Protein AF-A0A3B9PU45-F1 (afdb_monomer)

pLDDT: mean 96.36, std 2.96, range [71.19, 98.75]

Sequence (173 aa):
MPELAEVAYACSLWNRGLSRQIKAVHVSPTSRVFRDEDRKRFSAELAGKTLMKSETHGKQMLFTFSGDYWLGLHLGMTGSLHIKEKSHSPQKHDALLLFQAKQTLVFQDPRQFGRLRMHKGKHPPDWWTEQPVSMLSPKFTIEIVAHALNRHTKRPLKALLLDQRYFPGMGNW

Mean predicted aligned error: 3.0 Å

Structure (mmCIF, N/CA/C/O backbone):
data_AF-A0A3B9PU45-F1
#
_entry.id   AF-A0A3B9PU45-F1
#
loop_
_atom_site.group_PDB
_atom_site.id
_atom_site.type_symbol
_atom_site.label_atom_id
_atom_site.label_alt_id
_atom_site.label_comp_id
_atom_site.label_asym_id
_atom_site.label_entity_id
_atom_site.label_seq_id
_atom_site.pdbx_PDB_ins_code
_atom_site.Cartn_x
_atom_site.Cartn_y
_atom_site.Cartn_z
_atom_site.occupancy
_atom_site.B_iso_or_equiv
_atom_site.auth_seq_id
_atom_site.auth_comp_id
_atom_site.auth_asym_id
_atom_site.auth_atom_id
_atom_site.pdbx_PDB_model_num
ATOM 1 N N . MET A 1 1 ? 9.571 9.822 -3.834 1.00 83.38 1 MET A N 1
ATOM 2 C CA . MET A 1 1 ? 8.373 9.011 -4.151 1.00 83.38 1 MET A CA 1
ATOM 3 C C . MET A 1 1 ? 8.737 7.598 -3.762 1.00 83.38 1 MET A C 1
ATOM 5 O O . MET A 1 1 ? 9.743 7.162 -4.299 1.00 83.38 1 MET A O 1
ATOM 9 N N . PRO A 1 2 ? 8.005 6.933 -2.854 1.00 92.88 2 PRO A N 1
ATOM 10 C CA . PRO A 1 2 ? 8.292 5.554 -2.477 1.00 92.88 2 PRO A CA 1
ATOM 11 C C . PRO A 1 2 ? 8.426 4.647 -3.702 1.00 92.88 2 PRO A C 1
ATOM 13 O O . PRO A 1 2 ? 7.582 4.681 -4.606 1.00 92.88 2 PRO A O 1
ATOM 16 N N . GLU A 1 3 ? 9.500 3.876 -3.738 1.00 95.06 3 GLU A N 1
ATOM 17 C CA . GLU A 1 3 ? 9.798 2.902 -4.776 1.00 95.06 3 GLU A CA 1
ATOM 18 C C . GLU A 1 3 ? 9.559 1.497 -4.234 1.00 95.06 3 GLU A C 1
ATOM 20 O O . GLU A 1 3 ? 8.950 1.307 -3.181 1.00 95.06 3 GLU A O 1
ATOM 25 N N . LEU A 1 4 ? 9.992 0.491 -4.985 1.00 95.12 4 LEU A N 1
ATOM 26 C CA . LEU A 1 4 ? 9.786 -0.912 -4.648 1.00 95.12 4 LEU A CA 1
ATOM 27 C C . LEU A 1 4 ? 10.225 -1.259 -3.212 1.00 95.12 4 LEU A C 1
ATOM 29 O O . LEU A 1 4 ? 9.499 -1.958 -2.503 1.00 95.12 4 LEU A O 1
ATOM 33 N N . ALA A 1 5 ? 11.380 -0.752 -2.771 1.00 95.50 5 ALA A N 1
ATOM 34 C CA . ALA A 1 5 ? 11.925 -1.043 -1.447 1.00 95.50 5 ALA A CA 1
ATOM 35 C C . ALA A 1 5 ? 11.127 -0.358 -0.325 1.00 95.50 5 ALA A C 1
ATOM 37 O O . ALA A 1 5 ? 10.727 -1.017 0.638 1.00 95.50 5 ALA A O 1
ATOM 38 N N . GLU A 1 6 ? 10.828 0.939 -0.452 1.00 96.88 6 GLU A N 1
ATOM 39 C CA . GLU A 1 6 ? 10.041 1.664 0.550 1.00 96.88 6 GLU A CA 1
ATOM 40 C C . GLU A 1 6 ? 8.606 1.145 0.629 1.00 96.88 6 GLU A C 1
ATOM 42 O O . GLU A 1 6 ? 8.021 1.125 1.709 1.00 96.88 6 GLU A O 1
ATOM 47 N N . VAL A 1 7 ? 8.035 0.698 -0.493 1.00 97.31 7 VAL A N 1
ATOM 48 C CA . VAL A 1 7 ? 6.702 0.084 -0.540 1.00 97.31 7 VAL A CA 1
ATOM 49 C C . VAL A 1 7 ? 6.700 -1.255 0.196 1.00 97.31 7 VAL A C 1
ATOM 51 O O . VAL A 1 7 ? 5.804 -1.492 1.006 1.00 97.31 7 VAL A O 1
ATOM 54 N N . ALA A 1 8 ? 7.712 -2.103 -0.014 1.00 97.00 8 ALA A N 1
ATOM 55 C CA . ALA A 1 8 ? 7.866 -3.353 0.733 1.00 97.00 8 ALA A CA 1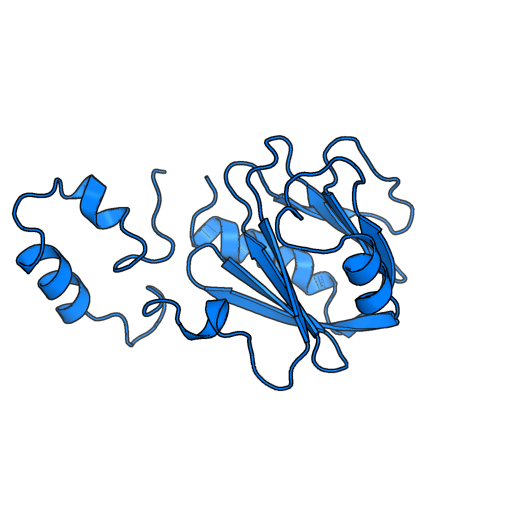
ATOM 56 C C . ALA A 1 8 ? 8.018 -3.100 2.241 1.00 97.00 8 ALA A C 1
ATOM 58 O O . ALA A 1 8 ? 7.316 -3.715 3.050 1.00 97.00 8 ALA A O 1
ATOM 59 N N . TYR A 1 9 ? 8.867 -2.141 2.620 1.00 97.62 9 TYR A N 1
ATOM 60 C CA . TYR A 1 9 ? 9.037 -1.736 4.012 1.00 97.62 9 TYR A CA 1
ATOM 61 C C . TYR A 1 9 ? 7.731 -1.206 4.620 1.00 97.62 9 TYR A C 1
ATOM 63 O O . TYR A 1 9 ? 7.297 -1.699 5.661 1.00 97.62 9 TYR A O 1
ATOM 71 N N . ALA A 1 10 ? 7.055 -0.262 3.963 1.00 97.56 10 ALA A N 1
ATOM 72 C CA . ALA A 1 10 ? 5.797 0.297 4.449 1.00 97.56 10 ALA A CA 1
ATOM 73 C C . ALA A 1 10 ? 4.721 -0.785 4.623 1.00 97.56 10 ALA A C 1
ATOM 75 O O . ALA A 1 10 ? 4.046 -0.816 5.652 1.00 97.56 10 ALA A O 1
ATOM 76 N N . CYS A 1 11 ? 4.600 -1.706 3.661 1.00 97.94 11 CYS A N 1
ATOM 77 C CA . CYS A 1 11 ? 3.678 -2.839 3.734 1.00 97.94 11 CYS A CA 1
ATOM 78 C C . CYS A 1 11 ? 3.950 -3.705 4.973 1.00 97.94 11 CYS A C 1
ATOM 80 O O . CYS A 1 11 ? 3.026 -4.042 5.717 1.00 97.94 11 CYS A O 1
ATOM 82 N N . SER A 1 12 ? 5.231 -3.979 5.255 1.00 97.94 12 SER A N 1
ATOM 83 C CA . SER A 1 12 ? 5.652 -4.786 6.405 1.00 97.94 12 SER A CA 1
ATOM 84 C C . SER A 1 12 ? 5.225 -4.205 7.758 1.00 97.94 12 SER A C 1
ATOM 86 O O . SER A 1 12 ? 4.945 -4.962 8.688 1.00 97.94 12 SER A O 1
ATOM 88 N N . LEU A 1 13 ? 5.085 -2.878 7.876 1.00 98.06 13 LEU A N 1
ATOM 89 C CA . LEU A 1 13 ? 4.635 -2.239 9.117 1.00 98.06 13 LEU A CA 1
ATOM 90 C C . LEU A 1 13 ? 3.217 -2.685 9.489 1.00 98.06 13 LEU A C 1
ATOM 92 O O . LEU A 1 13 ? 2.926 -2.953 10.658 1.00 98.06 13 LEU A O 1
ATOM 96 N N . TRP A 1 14 ? 2.343 -2.820 8.491 1.00 98.25 14 TRP A N 1
ATOM 97 C CA . TRP A 1 14 ? 0.972 -3.294 8.671 1.00 98.25 14 TRP A CA 1
ATOM 98 C C . TRP A 1 14 ? 0.868 -4.809 8.882 1.00 98.25 14 TRP A C 1
ATOM 100 O O . TRP A 1 14 ? -0.192 -5.271 9.307 1.00 98.25 14 TRP A O 1
ATOM 110 N N . ASN A 1 15 ? 1.956 -5.581 8.745 1.00 98.12 15 ASN A N 1
ATOM 111 C CA . ASN A 1 15 ? 1.950 -7.014 9.075 1.00 98.12 15 ASN A CA 1
ATOM 112 C C . ASN A 1 15 ? 1.643 -7.265 10.557 1.00 98.12 15 ASN A C 1
ATOM 114 O O . ASN A 1 15 ? 1.073 -8.293 10.919 1.00 98.12 15 ASN A O 1
ATOM 118 N N . ARG A 1 16 ? 1.922 -6.289 11.431 1.00 97.50 16 ARG A N 1
ATOM 119 C CA . ARG A 1 16 ? 1.497 -6.333 12.839 1.00 97.50 16 ARG A CA 1
ATOM 120 C C . ARG A 1 16 ? -0.021 -6.408 12.992 1.00 97.50 16 ARG A C 1
ATOM 122 O O . ARG A 1 16 ? -0.494 -6.733 14.077 1.00 97.50 16 ARG A O 1
ATOM 129 N N . GLY A 1 17 ? -0.786 -6.040 11.967 1.00 97.75 17 GLY A N 1
ATOM 130 C CA . GLY A 1 17 ? -2.241 -6.102 11.935 1.00 97.75 17 GLY A CA 1
ATOM 131 C C . GLY A 1 17 ? -2.821 -7.418 11.423 1.00 97.75 17 GLY A C 1
ATOM 132 O O . GLY A 1 17 ? -4.040 -7.562 11.488 1.00 97.75 17 GLY A O 1
ATOM 133 N N . LEU A 1 18 ? -2.005 -8.354 10.929 1.00 98.50 18 LEU A N 1
ATOM 134 C CA . LEU A 1 18 ? -2.488 -9.639 10.418 1.00 98.50 18 LEU A CA 1
ATOM 135 C C . LEU A 1 18 ? -3.212 -10.444 11.508 1.00 98.50 18 LEU A C 1
ATOM 137 O O . LEU A 1 18 ? -2.896 -10.349 12.698 1.00 98.50 18 LEU A O 1
ATOM 141 N N . SER A 1 19 ? -4.199 -11.228 11.083 1.00 98.44 19 SER A N 1
ATOM 142 C CA . SER A 1 19 ? -5.066 -12.073 11.913 1.00 98.44 19 SER A CA 1
ATOM 143 C C . SER A 1 19 ? -5.830 -11.312 13.002 1.00 98.44 19 SER A C 1
ATOM 145 O O . SER A 1 19 ? -6.228 -11.886 14.015 1.00 98.44 19 SER A O 1
ATOM 147 N N . ARG A 1 20 ? -6.047 -10.003 12.819 1.00 98.50 20 ARG A N 1
ATOM 148 C CA . ARG A 1 20 ? -6.784 -9.152 13.763 1.00 98.50 20 ARG A CA 1
ATOM 149 C C . ARG A 1 20 ? -7.963 -8.472 13.081 1.00 98.50 20 ARG A C 1
ATOM 151 O O . ARG A 1 20 ? -7.852 -7.954 11.969 1.00 98.50 20 ARG A O 1
ATOM 158 N N . GLN A 1 21 ? -9.087 -8.451 13.791 1.00 98.44 21 GLN A N 1
ATOM 159 C CA . GLN A 1 21 ? -10.312 -7.806 13.339 1.00 98.44 21 GLN A CA 1
ATOM 160 C C . GLN A 1 21 ? -10.195 -6.278 13.388 1.00 98.44 21 GLN A C 1
ATOM 162 O O . GLN A 1 21 ? -9.701 -5.708 14.368 1.00 98.44 21 GLN A O 1
ATOM 167 N N . ILE A 1 22 ? -10.694 -5.628 12.343 1.00 98.44 22 ILE A N 1
ATOM 168 C CA . ILE A 1 22 ? -10.918 -4.192 12.269 1.00 98.44 22 ILE A CA 1
ATOM 169 C C . ILE A 1 22 ? -12.228 -3.888 12.995 1.00 98.44 22 ILE A C 1
ATOM 171 O O . ILE A 1 22 ? -13.310 -4.203 12.514 1.00 98.44 22 ILE A O 1
ATOM 175 N N . LYS A 1 23 ? -12.138 -3.301 1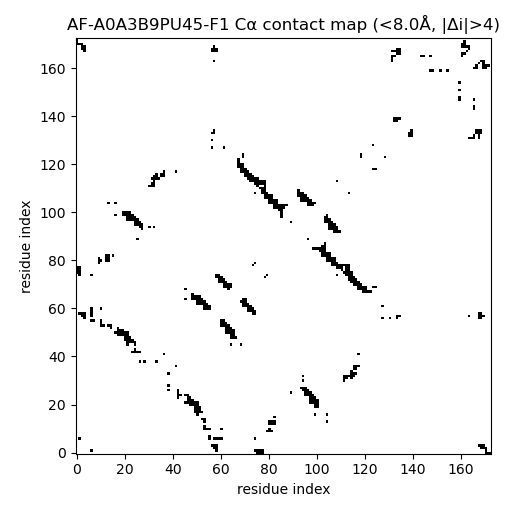4.185 1.00 97.75 23 LYS A N 1
ATOM 176 C CA . LYS A 1 23 ? -13.297 -2.945 15.014 1.00 97.75 23 LYS A CA 1
ATOM 177 C C . LYS A 1 23 ? -14.035 -1.722 14.486 1.00 97.75 23 LYS A C 1
ATOM 179 O O . LYS A 1 23 ? -15.252 -1.651 14.587 1.00 97.75 23 LYS A O 1
ATOM 184 N N . ALA A 1 24 ? -13.290 -0.763 13.951 1.00 97.00 24 ALA A N 1
ATOM 185 C CA . ALA A 1 24 ? -13.829 0.467 13.397 1.00 97.00 24 ALA A CA 1
ATOM 186 C C . ALA A 1 24 ? -12.913 0.986 12.289 1.00 97.00 24 ALA A C 1
ATOM 188 O O . ALA A 1 24 ? -11.714 0.693 12.268 1.00 97.00 24 ALA A O 1
ATOM 189 N N . VAL A 1 25 ? -13.484 1.783 11.391 1.00 97.75 25 VAL A N 1
ATOM 190 C CA . VAL A 1 25 ? -12.769 2.398 10.274 1.00 97.75 25 VAL A CA 1
ATOM 191 C C . VAL A 1 25 ? -13.071 3.885 10.254 1.00 97.75 25 VAL A C 1
ATOM 193 O O . VAL A 1 25 ? -14.231 4.281 10.152 1.00 97.75 25 VAL A O 1
ATOM 196 N N . HIS A 1 26 ? -12.028 4.707 10.299 1.00 97.00 26 HIS A N 1
ATOM 197 C CA . HIS A 1 26 ? -12.149 6.136 10.042 1.00 97.00 26 HIS A CA 1
ATOM 198 C C . HIS A 1 26 ? -11.563 6.461 8.673 1.00 97.00 26 HIS A C 1
ATOM 200 O O . HIS A 1 26 ? -10.419 6.119 8.376 1.00 97.00 26 HIS A O 1
ATOM 206 N N . VAL A 1 27 ? -12.355 7.154 7.862 1.00 96.81 27 VAL A N 1
ATOM 207 C CA . VAL A 1 27 ? -11.950 7.705 6.569 1.00 96.81 27 VAL A CA 1
ATOM 208 C C . VAL A 1 27 ? -12.018 9.222 6.659 1.00 96.81 27 VAL A C 1
ATOM 210 O O . VAL A 1 27 ? -13.017 9.775 7.121 1.00 96.81 27 VAL A O 1
ATOM 213 N N . SER A 1 28 ? -10.965 9.905 6.219 1.00 95.88 28 SER A N 1
ATOM 214 C CA . SER A 1 28 ? -10.960 11.366 6.224 1.00 95.88 28 SER A CA 1
ATOM 215 C C . SER A 1 28 ? -12.011 11.916 5.244 1.00 95.88 28 SER A C 1
ATOM 217 O O . SER A 1 28 ? -12.029 11.510 4.074 1.00 95.88 28 SER A O 1
ATOM 219 N N . PRO A 1 29 ? -12.871 12.863 5.671 1.00 92.88 29 PRO A N 1
ATOM 220 C CA . PRO A 1 29 ? -13.949 13.394 4.835 1.00 92.88 29 PRO A CA 1
ATOM 221 C C . PRO A 1 29 ? -13.434 14.229 3.656 1.00 92.88 29 PRO A C 1
ATOM 223 O O . PRO A 1 29 ? -14.100 14.330 2.627 1.00 92.88 29 PRO A O 1
ATOM 226 N N . THR A 1 30 ? -12.240 14.809 3.783 1.00 94.06 30 THR A N 1
ATOM 227 C CA . THR A 1 30 ? -11.645 15.712 2.788 1.00 94.06 30 THR A CA 1
ATOM 228 C C . THR A 1 30 ? -10.560 15.046 1.949 1.00 94.06 30 THR A C 1
ATOM 230 O O . THR A 1 30 ? -10.140 15.603 0.933 1.00 94.06 30 THR A O 1
ATOM 233 N N . SER A 1 31 ? -10.102 13.849 2.327 1.00 95.81 31 SER A N 1
ATOM 234 C CA . SER A 1 31 ? -8.958 13.228 1.665 1.00 95.81 31 SER A CA 1
ATOM 235 C C . SER A 1 31 ? -9.272 12.774 0.237 1.00 95.81 31 SER A C 1
ATOM 237 O O . SER A 1 31 ? -10.249 12.061 -0.010 1.00 95.81 31 SER A O 1
ATOM 239 N N . ARG A 1 32 ? -8.413 13.142 -0.721 1.00 95.81 32 ARG A N 1
ATOM 240 C CA . ARG A 1 32 ? -8.565 12.815 -2.154 1.00 95.81 32 ARG A CA 1
ATOM 241 C C . ARG A 1 32 ? -8.016 11.440 -2.537 1.00 95.81 32 ARG A C 1
ATOM 243 O O . ARG A 1 32 ? -8.075 11.061 -3.709 1.00 95.81 32 ARG A O 1
ATOM 250 N N . VAL A 1 33 ? -7.495 10.676 -1.578 1.00 96.81 33 VAL A N 1
ATOM 251 C CA . VAL A 1 33 ? -6.989 9.320 -1.848 1.00 96.81 33 VAL A CA 1
ATOM 252 C C . VAL A 1 33 ? -8.119 8.334 -2.185 1.00 96.81 33 VAL A C 1
ATOM 254 O O . VAL A 1 33 ? -7.859 7.324 -2.826 1.00 96.81 33 VAL A O 1
ATOM 257 N N . PHE A 1 34 ? -9.365 8.664 -1.819 1.00 96.12 34 PHE A N 1
ATOM 258 C CA . PHE A 1 34 ? -10.592 7.900 -2.098 1.00 96.12 34 PHE A CA 1
ATOM 259 C C . PHE A 1 34 ? -11.319 8.348 -3.378 1.00 96.12 34 PHE A C 1
ATOM 261 O O . PHE A 1 34 ? -12.512 8.124 -3.514 1.00 96.12 34 PHE A O 1
ATOM 268 N N . ARG A 1 35 ? -10.655 9.051 -4.301 1.00 92.00 35 ARG A N 1
ATOM 269 C CA . ARG A 1 35 ? -11.297 9.667 -5.484 1.00 92.00 35 ARG A CA 1
ATOM 270 C C . ARG A 1 35 ? -12.068 8.707 -6.406 1.00 92.00 35 ARG A C 1
ATOM 272 O O . ARG A 1 35 ? -12.859 9.186 -7.206 1.00 92.00 35 ARG A O 1
ATOM 279 N N . ASP A 1 36 ? -11.846 7.402 -6.285 1.00 88.94 36 ASP A N 1
ATOM 280 C CA . ASP A 1 36 ? -12.531 6.357 -7.058 1.00 88.94 36 ASP A CA 1
ATOM 281 C C . ASP A 1 36 ? -13.446 5.474 -6.191 1.00 88.94 36 ASP A C 1
ATOM 283 O O . ASP A 1 36 ? -13.933 4.451 -6.656 1.00 88.94 36 ASP A O 1
ATOM 287 N N . GLU A 1 37 ? -13.644 5.833 -4.920 1.00 91.94 37 GLU A N 1
ATOM 288 C CA . GLU A 1 37 ? -14.292 4.988 -3.918 1.00 91.94 37 GLU A CA 1
ATOM 289 C C . GLU A 1 37 ? -15.397 5.744 -3.175 1.00 91.94 37 GLU A C 1
ATOM 291 O O . GLU A 1 37 ? -15.257 6.916 -2.812 1.00 91.94 37 GLU A O 1
ATOM 296 N N . ASP A 1 38 ? -16.486 5.043 -2.857 1.00 90.62 38 ASP A N 1
ATOM 297 C CA . ASP A 1 38 ? -17.484 5.552 -1.917 1.00 90.62 38 ASP A CA 1
ATOM 298 C C . ASP A 1 38 ? -16.959 5.390 -0.485 1.00 90.62 38 ASP A C 1
ATOM 300 O O . ASP A 1 38 ? -16.905 4.287 0.062 1.00 90.62 38 ASP A O 1
ATOM 304 N N . ARG A 1 39 ? -16.602 6.512 0.151 1.00 89.81 39 ARG A N 1
ATOM 305 C CA . ARG A 1 39 ? -16.068 6.554 1.523 1.00 89.81 39 ARG A CA 1
ATOM 306 C C . ARG A 1 39 ? -16.985 5.900 2.561 1.00 89.81 39 ARG A C 1
ATOM 308 O O . ARG A 1 39 ? -16.484 5.269 3.493 1.00 89.81 39 ARG A O 1
ATOM 315 N N . LYS A 1 40 ? -18.308 6.063 2.443 1.00 88.56 40 LYS A N 1
ATOM 316 C CA . LYS A 1 40 ? -19.263 5.493 3.408 1.00 88.56 40 LYS A CA 1
ATOM 317 C C . LYS A 1 40 ? -19.279 3.979 3.279 1.00 88.56 40 LYS A C 1
ATOM 319 O O . LYS A 1 40 ? -19.147 3.279 4.281 1.00 88.56 40 LYS A O 1
ATOM 324 N N . ARG A 1 41 ? -19.363 3.492 2.040 1.00 89.88 41 ARG A N 1
ATOM 325 C CA . ARG A 1 41 ? -19.276 2.064 1.733 1.00 89.88 41 ARG A CA 1
ATOM 326 C C . ARG A 1 41 ? -17.945 1.477 2.202 1.00 89.88 41 ARG A C 1
ATOM 328 O O . ARG A 1 41 ? -17.939 0.437 2.846 1.00 89.88 41 ARG A O 1
ATOM 335 N N . PHE A 1 42 ? -16.843 2.183 1.961 1.00 89.69 42 PHE A N 1
ATOM 336 C CA . PHE A 1 42 ? -15.496 1.787 2.367 1.00 89.69 42 PHE A CA 1
ATOM 337 C C . PHE A 1 42 ? -15.377 1.539 3.877 1.00 89.69 42 PHE A C 1
ATOM 339 O O . PHE A 1 42 ? -14.872 0.500 4.301 1.00 89.69 42 PHE A O 1
ATOM 346 N N . SER A 1 43 ? -15.863 2.474 4.701 1.00 92.31 43 SER A N 1
ATOM 347 C CA . SER A 1 43 ? -15.845 2.324 6.163 1.00 92.31 43 SER A CA 1
ATOM 348 C C . SER A 1 43 ? -16.753 1.180 6.630 1.00 92.31 43 SER A C 1
ATOM 350 O O . SER A 1 43 ? -16.326 0.343 7.427 1.00 92.31 43 SER A O 1
ATOM 352 N N . ALA A 1 44 ? -17.974 1.099 6.090 1.00 93.38 44 ALA A N 1
ATOM 353 C CA . ALA A 1 44 ? -18.957 0.093 6.485 1.00 93.38 44 ALA A CA 1
ATOM 354 C C . ALA A 1 44 ? -18.541 -1.340 6.113 1.00 93.38 44 ALA A C 1
ATOM 356 O O . ALA A 1 44 ? -18.759 -2.262 6.893 1.00 93.38 44 ALA A O 1
ATOM 357 N N . GLU A 1 45 ? -17.938 -1.541 4.939 1.00 94.06 45 GLU A N 1
ATOM 358 C CA . GLU A 1 45 ? -17.596 -2.878 4.443 1.00 94.06 45 GLU A CA 1
ATOM 359 C C . GLU A 1 45 ? -16.343 -3.473 5.100 1.00 94.06 45 GLU A C 1
ATOM 361 O O . GLU A 1 45 ? -16.277 -4.691 5.274 1.00 94.06 45 GLU A O 1
ATOM 366 N N . LEU A 1 46 ? -15.369 -2.642 5.493 1.00 95.31 46 LEU A N 1
ATOM 367 C CA . LEU A 1 46 ? -14.152 -3.093 6.181 1.00 95.31 46 LEU A CA 1
ATOM 368 C C . LEU A 1 46 ? -14.338 -3.262 7.695 1.00 95.31 46 LEU A C 1
ATOM 370 O O . LEU A 1 46 ? -13.599 -4.029 8.321 1.00 95.31 46 LEU A O 1
ATOM 374 N N . ALA A 1 47 ? -15.311 -2.575 8.298 1.00 97.06 47 ALA A N 1
ATOM 375 C CA . ALA A 1 47 ? -15.642 -2.774 9.701 1.00 97.06 47 ALA A CA 1
ATOM 376 C C . ALA A 1 47 ? -16.077 -4.230 9.961 1.00 97.06 47 ALA A C 1
ATOM 378 O O . ALA A 1 47 ? -16.835 -4.840 9.209 1.00 97.06 47 ALA A O 1
ATOM 379 N N . GLY A 1 48 ? -15.551 -4.819 11.032 1.00 97.94 48 GLY A N 1
ATOM 380 C CA . GLY A 1 48 ? -15.779 -6.213 11.407 1.00 97.94 48 GLY A CA 1
ATOM 381 C C . GLY A 1 48 ? -14.959 -7.241 10.619 1.00 97.94 48 GLY A C 1
ATOM 382 O O . GLY A 1 48 ? -15.003 -8.423 10.968 1.00 97.94 48 GLY A O 1
ATOM 383 N N . LYS A 1 49 ? -14.188 -6.845 9.596 1.00 98.38 49 LYS A N 1
ATOM 384 C CA . LYS A 1 49 ? -13.347 -7.773 8.820 1.00 98.38 49 LYS A CA 1
ATOM 385 C C . LYS A 1 49 ? -12.002 -8.019 9.488 1.00 98.38 49 LYS A C 1
ATOM 387 O O . LYS A 1 49 ? -11.485 -7.163 10.197 1.00 98.38 49 LYS A O 1
ATOM 392 N N . THR A 1 50 ? -11.408 -9.180 9.247 1.00 98.75 50 THR A N 1
ATOM 393 C CA . THR A 1 50 ? -10.073 -9.543 9.748 1.00 98.75 50 THR A CA 1
ATOM 394 C C . THR A 1 50 ? -9.052 -9.335 8.650 1.00 98.75 50 THR A C 1
ATOM 396 O O . THR A 1 50 ? -9.260 -9.835 7.553 1.00 98.75 50 THR A O 1
ATOM 399 N N . LEU A 1 51 ? -7.959 -8.622 8.928 1.00 98.69 51 LEU A N 1
ATOM 400 C CA . LEU A 1 51 ? -6.848 -8.494 7.983 1.00 98.69 51 LEU A CA 1
ATOM 401 C C . LEU A 1 51 ? -6.101 -9.835 7.901 1.00 98.69 51 LEU A C 1
ATOM 403 O O . LEU A 1 51 ? -5.573 -10.301 8.905 1.00 98.69 51 LEU A O 1
ATOM 407 N N . MET A 1 52 ? -6.067 -10.458 6.726 1.00 98.62 52 MET A N 1
ATOM 408 C CA . MET A 1 52 ? -5.580 -11.829 6.522 1.00 98.62 52 MET A CA 1
ATOM 409 C C . MET A 1 52 ? -4.187 -11.886 5.902 1.00 98.62 52 MET A C 1
ATOM 411 O O . MET A 1 52 ? -3.366 -12.698 6.319 1.00 98.62 52 MET A O 1
ATOM 415 N N . LYS A 1 53 ? -3.923 -11.044 4.898 1.00 98.31 53 LYS A N 1
ATOM 416 C CA . LYS A 1 53 ? -2.683 -11.076 4.114 1.00 98.31 53 LYS A CA 1
ATOM 417 C C . LYS A 1 53 ? -2.306 -9.678 3.635 1.00 98.31 53 LYS A C 1
ATOM 419 O O . LYS A 1 53 ? -3.177 -8.825 3.463 1.00 98.31 53 LYS A O 1
ATOM 424 N N . SER A 1 54 ? -1.019 -9.470 3.405 1.00 98.25 54 SER A N 1
ATOM 425 C CA . SER A 1 54 ? -0.429 -8.279 2.803 1.00 98.25 54 SER A CA 1
ATOM 426 C C . SER A 1 54 ? 0.542 -8.702 1.700 1.00 98.25 54 SER A C 1
ATOM 428 O O . SER A 1 54 ? 1.295 -9.664 1.851 1.00 98.25 54 SER A O 1
ATOM 430 N N . GLU A 1 55 ? 0.501 -8.008 0.568 1.00 97.62 55 GLU A N 1
ATOM 431 C CA . GLU A 1 55 ? 1.336 -8.277 -0.603 1.00 97.62 55 GLU A CA 1
ATOM 432 C C . GLU A 1 55 ? 1.781 -6.963 -1.245 1.00 97.62 55 GLU A C 1
ATOM 434 O O . GLU A 1 55 ? 1.134 -5.925 -1.083 1.00 97.62 55 GLU A O 1
ATOM 439 N N . THR A 1 56 ? 2.885 -7.003 -1.990 1.00 97.62 56 THR A N 1
ATOM 440 C CA . THR A 1 56 ? 3.375 -5.869 -2.779 1.00 97.62 56 THR A CA 1
ATOM 441 C C . THR A 1 56 ? 3.630 -6.276 -4.221 1.00 97.62 56 THR A C 1
ATOM 443 O O . THR A 1 56 ? 4.025 -7.404 -4.511 1.00 97.62 56 THR A O 1
ATOM 446 N N . HIS A 1 57 ? 3.404 -5.337 -5.137 1.00 97.12 57 HIS A N 1
ATOM 447 C CA . HIS A 1 57 ? 3.722 -5.489 -6.552 1.00 97.12 57 HIS A CA 1
ATOM 448 C C . HIS A 1 57 ? 4.121 -4.127 -7.107 1.00 97.12 57 HIS A C 1
ATOM 450 O O . HIS A 1 57 ? 3.320 -3.193 -7.134 1.00 97.12 57 HIS A O 1
ATOM 456 N N . GLY A 1 58 ? 5.380 -3.984 -7.527 1.00 95.94 58 GLY A N 1
ATOM 457 C CA . GLY A 1 58 ? 5.915 -2.690 -7.943 1.00 95.94 58 GLY A CA 1
ATOM 458 C C . GLY A 1 58 ? 5.739 -1.639 -6.842 1.00 95.94 58 GLY A C 1
ATOM 459 O O . GLY A 1 58 ? 6.316 -1.769 -5.767 1.00 95.94 58 GLY A O 1
ATOM 460 N N . LYS A 1 59 ? 4.925 -0.607 -7.105 1.00 96.62 59 LYS A N 1
ATOM 461 C CA . LYS A 1 59 ? 4.617 0.472 -6.140 1.00 96.62 59 LYS A CA 1
ATOM 462 C C . LYS A 1 59 ? 3.248 0.342 -5.464 1.00 96.62 59 LYS A C 1
ATOM 464 O O . LYS A 1 59 ? 2.772 1.283 -4.831 1.00 96.62 59 LYS A O 1
ATOM 469 N N . GLN A 1 60 ? 2.591 -0.798 -5.642 1.00 97.50 60 GLN A N 1
ATOM 470 C CA . GLN A 1 60 ? 1.272 -1.091 -5.096 1.00 97.50 60 GLN A CA 1
ATOM 471 C C . GLN A 1 60 ? 1.390 -2.035 -3.898 1.00 97.50 60 GLN A C 1
ATOM 473 O O . GLN A 1 60 ? 2.241 -2.926 -3.868 1.00 97.50 60 GLN A O 1
ATOM 478 N N . MET A 1 61 ? 0.486 -1.866 -2.940 1.00 98.38 61 MET A N 1
ATOM 479 C CA . MET A 1 61 ? 0.214 -2.814 -1.863 1.00 98.38 61 MET A CA 1
ATOM 480 C C . MET A 1 61 ? -1.197 -3.370 -2.011 1.00 98.38 61 MET A C 1
ATOM 482 O O . MET A 1 61 ? -2.112 -2.642 -2.405 1.00 98.38 61 MET A O 1
ATOM 486 N N . LEU A 1 62 ? -1.374 -4.635 -1.642 1.00 98.50 62 LEU A N 1
ATOM 487 C CA . LEU A 1 62 ? -2.671 -5.292 -1.560 1.00 98.50 62 LEU A CA 1
ATOM 488 C C . LEU A 1 62 ? -2.834 -5.934 -0.187 1.00 98.50 62 LEU A C 1
ATOM 490 O O . LEU A 1 62 ? -2.026 -6.765 0.222 1.00 98.50 62 LEU A O 1
ATOM 494 N N . PHE A 1 63 ? -3.904 -5.572 0.508 1.00 98.62 63 PHE A N 1
ATOM 495 C CA . PHE A 1 63 ? -4.285 -6.173 1.779 1.00 98.62 63 PHE A CA 1
ATOM 496 C C . PHE A 1 63 ? -5.570 -6.976 1.591 1.00 98.62 63 PHE A C 1
ATOM 498 O O . PHE A 1 63 ? -6.568 -6.447 1.105 1.00 98.62 63 PHE A O 1
ATOM 505 N N . THR A 1 64 ? -5.553 -8.252 1.965 1.00 98.56 64 THR A N 1
ATOM 506 C CA . THR A 1 64 ? -6.730 -9.131 1.907 1.00 98.56 64 THR A CA 1
ATOM 507 C C . THR A 1 64 ? -7.392 -9.194 3.270 1.00 98.56 64 THR A C 1
ATOM 509 O O . THR A 1 64 ? -6.713 -9.363 4.281 1.00 98.56 64 THR A O 1
ATOM 512 N N . PHE A 1 65 ? -8.714 -9.120 3.302 1.00 98.62 65 PHE A N 1
ATOM 513 C CA . PHE A 1 65 ? -9.537 -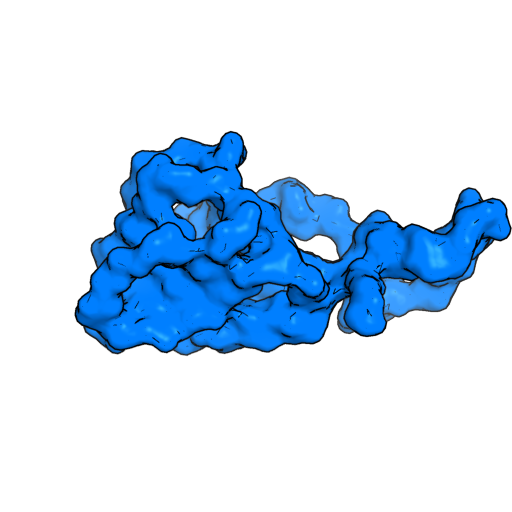9.199 4.495 1.00 98.62 65 PHE A CA 1
ATOM 514 C C . PHE A 1 65 ? -10.534 -10.358 4.392 1.00 98.62 65 PHE A C 1
ATOM 516 O O . PHE A 1 65 ? -10.873 -10.816 3.300 1.00 98.62 65 PHE A O 1
ATOM 523 N N . SER A 1 66 ? -11.021 -10.838 5.536 1.00 98.50 66 SER A N 1
ATOM 524 C CA . SER A 1 66 ? -12.037 -11.891 5.580 1.00 98.50 66 SER A CA 1
ATOM 525 C C . SER A 1 66 ? -13.306 -11.511 4.805 1.00 98.50 66 SER A C 1
ATOM 527 O O . SER A 1 66 ? -13.701 -10.346 4.750 1.00 98.50 66 SER A O 1
ATOM 529 N N . GLY A 1 67 ? -13.976 -12.513 4.228 1.00 97.38 67 GLY A N 1
ATOM 530 C CA . GLY A 1 67 ? -15.182 -12.303 3.422 1.00 97.38 67 GLY A CA 1
ATOM 531 C C . GLY A 1 67 ? -14.905 -11.719 2.036 1.00 97.38 67 GLY A C 1
ATOM 532 O O . GLY A 1 67 ? -15.735 -10.955 1.547 1.00 97.38 67 GLY A O 1
ATOM 533 N N . ASP A 1 68 ? -13.763 -12.078 1.441 1.00 97.75 68 ASP A N 1
ATOM 534 C CA . ASP A 1 68 ? -13.398 -11.760 0.056 1.00 97.75 68 ASP A CA 1
ATOM 535 C C . ASP A 1 68 ? -13.223 -10.258 -0.217 1.00 97.75 68 ASP A C 1
ATOM 537 O O . ASP A 1 68 ? -13.570 -9.759 -1.288 1.00 97.75 68 ASP A O 1
ATOM 541 N N . TYR A 1 69 ? -12.698 -9.524 0.768 1.00 98.00 69 TYR A N 1
ATOM 542 C CA . TYR A 1 69 ? -12.439 -8.089 0.664 1.00 98.00 69 TYR A CA 1
ATOM 543 C C . TYR A 1 69 ? -10.964 -7.806 0.406 1.00 98.00 69 TYR A C 1
ATOM 545 O O . TYR A 1 69 ? -10.081 -8.376 1.043 1.00 98.00 69 TYR A O 1
ATOM 553 N N . TRP A 1 70 ? -10.697 -6.860 -0.485 1.00 98.12 70 TRP A N 1
ATOM 554 C CA . TRP A 1 70 ? -9.353 -6.472 -0.884 1.00 98.12 70 TRP A CA 1
ATOM 555 C C . TRP A 1 70 ? -9.205 -4.960 -0.815 1.00 98.12 70 TRP A C 1
ATOM 557 O O . TRP A 1 70 ? -10.071 -4.220 -1.283 1.00 98.12 70 TRP A O 1
ATOM 567 N N . LEU A 1 71 ? -8.081 -4.510 -0.268 1.00 98.00 71 LEU A N 1
ATOM 568 C CA . LEU A 1 71 ? -7.700 -3.110 -0.182 1.00 98.00 71 LEU A CA 1
ATOM 569 C C . LEU A 1 71 ? -6.400 -2.885 -0.949 1.00 98.00 71 LEU A C 1
ATOM 571 O O . LEU A 1 71 ? -5.330 -3.315 -0.517 1.00 98.00 71 LEU A O 1
ATOM 575 N N . GLY A 1 72 ? -6.499 -2.180 -2.068 1.00 98.12 72 GLY A N 1
ATOM 576 C CA . GLY A 1 72 ? -5.357 -1.638 -2.790 1.00 98.12 72 GLY A CA 1
ATOM 577 C C . GLY A 1 72 ? -4.889 -0.326 -2.189 1.00 98.12 72 GLY A C 1
ATOM 578 O O . GLY A 1 72 ? -5.709 0.547 -1.895 1.00 98.12 72 GLY A O 1
ATOM 579 N N . LEU A 1 73 ? -3.575 -0.165 -2.054 1.00 98.25 73 LEU A N 1
ATOM 580 C CA . LEU A 1 73 ? -2.964 1.063 -1.563 1.00 98.25 73 LEU A CA 1
ATOM 581 C C . LEU A 1 73 ? -1.736 1.435 -2.399 1.00 98.25 73 LEU A C 1
ATOM 583 O O . LEU A 1 73 ? -0.779 0.672 -2.502 1.00 98.25 73 LEU A O 1
ATOM 587 N N . HIS A 1 74 ? -1.741 2.655 -2.933 1.00 97.81 74 HIS A N 1
ATOM 588 C CA . HIS A 1 74 ? -0.576 3.299 -3.536 1.00 97.81 74 HIS A CA 1
ATOM 589 C C . HIS A 1 74 ? -0.181 4.515 -2.695 1.00 97.81 74 HIS A C 1
ATOM 591 O O . HIS A 1 74 ? -1.011 5.398 -2.469 1.00 97.81 74 HIS A O 1
ATOM 597 N N . LEU A 1 75 ? 1.082 4.605 -2.267 1.00 97.81 75 LEU A N 1
ATOM 598 C CA . LEU A 1 75 ? 1.549 5.694 -1.389 1.00 97.81 75 LEU A CA 1
ATOM 599 C C . LEU A 1 75 ? 1.586 7.062 -2.087 1.00 97.81 75 LEU A C 1
ATOM 601 O O . LEU A 1 75 ? 1.584 8.104 -1.436 1.00 97.81 75 LEU A O 1
ATOM 605 N N . GLY A 1 76 ? 1.632 7.096 -3.419 1.00 96.00 76 GLY A N 1
ATOM 606 C CA . GLY A 1 76 ? 1.837 8.348 -4.144 1.00 96.00 76 GLY A CA 1
ATOM 607 C C . GLY A 1 76 ? 3.247 8.872 -3.887 1.00 96.00 76 GLY A C 1
ATOM 608 O O . GLY A 1 76 ? 4.204 8.120 -4.004 1.00 96.00 76 GLY A O 1
ATOM 609 N N . MET A 1 77 ? 3.396 10.156 -3.553 1.00 95.06 77 MET A N 1
ATOM 610 C CA . MET A 1 77 ? 4.723 10.751 -3.331 1.00 95.06 77 MET A CA 1
ATOM 611 C C . MET A 1 77 ? 5.147 10.838 -1.864 1.00 95.06 77 MET A C 1
ATOM 613 O O . MET A 1 77 ? 6.345 10.772 -1.603 1.00 95.06 77 MET A O 1
ATOM 617 N N . THR A 1 78 ? 4.197 11.018 -0.945 1.00 96.00 78 THR A N 1
ATOM 618 C CA . THR A 1 78 ? 4.434 11.273 0.494 1.00 96.00 78 THR A CA 1
ATOM 619 C C . THR A 1 78 ? 3.574 10.409 1.407 1.00 96.00 78 THR A C 1
ATOM 621 O O . THR A 1 78 ? 3.553 10.629 2.616 1.00 96.00 78 THR A O 1
ATOM 624 N N . GLY A 1 79 ? 2.831 9.459 0.840 1.00 97.62 79 GLY A N 1
ATOM 625 C CA . GLY A 1 79 ? 2.060 8.519 1.629 1.00 97.62 79 GLY A CA 1
ATOM 626 C C . GLY A 1 79 ? 2.967 7.689 2.531 1.00 97.62 79 GLY A C 1
ATOM 627 O O . GLY A 1 79 ? 4.073 7.318 2.135 1.00 97.62 79 GLY A O 1
ATOM 628 N N . SER A 1 80 ? 2.491 7.374 3.730 1.00 98.00 80 SER A N 1
ATOM 629 C CA . SER A 1 80 ? 3.208 6.531 4.689 1.00 98.00 80 SER A CA 1
ATOM 630 C C . SER A 1 80 ? 2.248 5.686 5.523 1.00 98.00 80 SER A C 1
ATOM 632 O O . SER A 1 80 ? 1.112 6.092 5.782 1.00 98.00 80 SER A O 1
ATOM 634 N N . LEU A 1 81 ? 2.709 4.499 5.926 1.00 98.62 81 LEU A N 1
ATOM 635 C CA . LEU A 1 81 ? 1.973 3.577 6.790 1.00 98.62 81 LEU A CA 1
ATOM 636 C C . LEU A 1 81 ? 2.581 3.570 8.189 1.00 98.62 81 LEU A C 1
ATOM 638 O O . LEU A 1 81 ? 3.798 3.551 8.341 1.00 98.62 81 LEU A O 1
ATOM 642 N N . HIS A 1 82 ? 1.727 3.560 9.210 1.00 98.31 82 HIS A N 1
ATOM 643 C CA . HIS A 1 82 ? 2.131 3.564 10.614 1.00 98.31 82 HIS A CA 1
ATOM 644 C C . HIS A 1 82 ? 1.299 2.584 11.434 1.00 98.31 82 HIS A C 1
ATOM 646 O O . HIS A 1 82 ? 0.154 2.275 11.093 1.00 98.31 82 HIS A O 1
ATOM 652 N N . ILE A 1 83 ? 1.868 2.164 12.564 1.00 98.19 83 ILE A N 1
ATOM 653 C CA . ILE A 1 83 ? 1.143 1.541 13.672 1.00 98.19 83 ILE A CA 1
ATOM 654 C C . ILE A 1 83 ? 1.126 2.540 14.822 1.00 98.19 83 ILE A C 1
ATOM 656 O O . ILE A 1 83 ? 2.179 2.994 15.267 1.00 98.19 83 ILE A O 1
ATOM 660 N N . LYS A 1 84 ? -0.068 2.880 15.297 1.00 98.25 84 LYS A N 1
ATOM 661 C CA . LYS A 1 84 ? -0.283 3.759 16.450 1.00 98.25 84 LYS A CA 1
ATOM 662 C C . LYS A 1 84 ? -1.032 3.012 17.551 1.00 98.25 84 LYS A C 1
ATOM 664 O O . LYS A 1 84 ? -1.526 1.901 17.343 1.00 98.25 84 LYS A O 1
ATOM 669 N N . GLU A 1 85 ? -1.114 3.615 18.729 1.00 97.12 85 GLU A N 1
ATOM 670 C CA . GLU A 1 85 ? -1.905 3.081 19.838 1.00 97.12 85 GLU A CA 1
ATOM 671 C C . GLU A 1 85 ? -3.403 3.046 19.498 1.00 97.12 85 GLU A C 1
ATOM 673 O O . GLU A 1 85 ? -3.888 3.804 18.654 1.00 97.12 85 GLU A O 1
ATOM 678 N N . LYS A 1 86 ? -4.165 2.172 20.171 1.00 93.44 86 LYS A N 1
ATOM 679 C CA . LYS A 1 86 ? -5.620 2.035 19.952 1.00 93.44 86 LYS A CA 1
ATOM 680 C C . LYS A 1 86 ? -6.406 3.334 20.200 1.00 93.44 86 LYS A C 1
ATOM 682 O O . LYS A 1 86 ? -7.505 3.482 19.683 1.00 93.44 86 LYS A O 1
ATOM 687 N N . SER A 1 87 ? -5.860 4.229 21.022 1.00 91.88 87 SER A N 1
ATOM 688 C CA . SER A 1 87 ? -6.419 5.529 21.415 1.00 91.88 87 SER A CA 1
ATOM 689 C C . SER A 1 87 ? -6.066 6.659 20.444 1.00 91.88 87 SER A C 1
ATOM 691 O O . SER A 1 87 ? -6.463 7.797 20.683 1.00 91.88 87 SER A O 1
ATOM 693 N N . HIS A 1 88 ? -5.320 6.373 19.369 1.00 97.06 88 HIS A N 1
ATOM 694 C CA . HIS A 1 88 ? -4.916 7.379 18.386 1.00 97.06 88 HIS A CA 1
ATOM 695 C C . HIS A 1 88 ? -6.132 8.091 17.789 1.00 97.06 88 HIS A C 1
ATOM 697 O O . HIS A 1 88 ? -6.999 7.457 17.183 1.00 97.06 88 HIS A O 1
ATOM 703 N N . SER A 1 89 ? -6.178 9.411 17.948 1.00 95.88 89 SER A N 1
ATOM 704 C CA . SER A 1 89 ? -7.221 10.260 17.383 1.00 95.88 89 SER A CA 1
ATOM 705 C C . SER A 1 89 ? -6.843 10.719 15.967 1.00 95.88 89 SER A C 1
ATOM 707 O O . SER A 1 89 ? -5.669 11.018 15.724 1.00 95.88 89 SER A O 1
ATOM 709 N N . PRO A 1 90 ? -7.808 10.800 15.026 1.00 96.75 90 PRO A N 1
ATOM 710 C CA . PRO A 1 90 ? -7.538 11.239 13.659 1.00 96.75 90 PRO A CA 1
ATOM 711 C C . PRO A 1 90 ? -6.819 12.592 13.596 1.00 96.75 90 PRO A C 1
ATOM 713 O O . PRO A 1 90 ? -7.258 13.567 14.206 1.00 96.75 90 PRO A O 1
ATOM 716 N N . GLN A 1 91 ? -5.733 12.653 12.828 1.00 97.19 91 GLN A N 1
ATOM 717 C CA . GLN A 1 91 ? -4.954 13.869 12.577 1.00 97.19 91 GLN A CA 1
ATOM 718 C C . GLN A 1 91 ? -5.175 14.402 11.155 1.00 97.19 91 GLN A C 1
ATOM 720 O O . GLN A 1 91 ? -5.626 13.684 10.266 1.00 97.19 91 GLN A O 1
ATOM 725 N N . LYS A 1 92 ? -4.793 15.665 10.909 1.00 94.69 92 LYS A N 1
ATOM 726 C CA . LYS A 1 92 ? -5.003 16.393 9.635 1.00 94.69 92 LYS A CA 1
ATOM 727 C C . LYS A 1 92 ? -4.627 15.606 8.371 1.00 94.69 92 LYS A C 1
ATOM 729 O O . LYS A 1 92 ? -5.280 15.753 7.342 1.00 94.69 92 LYS A O 1
ATOM 734 N N . HIS A 1 93 ? -3.551 14.825 8.430 1.00 97.31 93 HIS A N 1
ATOM 735 C CA . HIS A 1 93 ? -3.016 14.092 7.280 1.00 97.31 93 HIS A CA 1
ATOM 736 C C . HIS A 1 93 ? -3.339 12.599 7.298 1.00 97.31 93 HIS A C 1
ATOM 738 O O . HIS A 1 93 ? -2.964 11.900 6.355 1.00 97.31 93 HIS A O 1
ATOM 744 N N . ASP A 1 94 ? -4.043 12.118 8.322 1.00 98.12 94 ASP A N 1
ATOM 745 C CA . ASP A 1 94 ? -4.509 10.743 8.368 1.00 98.12 94 ASP A CA 1
ATOM 746 C C . ASP A 1 94 ? -5.651 10.584 7.360 1.00 98.12 94 ASP A C 1
ATOM 748 O O . ASP A 1 94 ? -6.692 11.233 7.460 1.00 98.12 94 ASP A O 1
ATOM 752 N N . ALA A 1 95 ? -5.452 9.734 6.357 1.00 97.69 95 ALA A N 1
ATOM 753 C CA . ALA A 1 95 ? -6.451 9.483 5.329 1.00 97.69 95 ALA A CA 1
ATOM 754 C C . ALA A 1 95 ? -7.340 8.284 5.686 1.00 97.69 95 ALA A C 1
ATOM 756 O O . ALA A 1 95 ? -8.556 8.344 5.498 1.00 97.69 95 ALA A O 1
ATOM 757 N N . LEU A 1 96 ? -6.741 7.215 6.222 1.00 98.19 96 LEU A N 1
ATOM 758 C CA . LEU A 1 96 ? -7.424 5.987 6.629 1.00 98.19 96 LEU A CA 1
ATOM 759 C C . LEU A 1 96 ? -6.860 5.485 7.961 1.00 98.19 96 LEU A C 1
ATOM 761 O O . LEU A 1 96 ? -5.647 5.323 8.095 1.00 98.19 96 LEU A O 1
ATOM 765 N N . LEU A 1 97 ? -7.744 5.193 8.915 1.00 98.50 97 LEU A N 1
ATOM 766 C CA . LEU A 1 97 ? -7.409 4.502 10.159 1.00 98.50 97 LEU A CA 1
ATOM 767 C C . LEU A 1 97 ? -8.239 3.225 10.250 1.00 98.50 97 LEU A C 1
ATOM 769 O O . LEU A 1 97 ? -9.469 3.266 10.172 1.00 98.50 97 LEU A O 1
ATOM 773 N N . LEU A 1 98 ? -7.562 2.103 10.475 1.00 98.44 98 LEU A N 1
ATOM 774 C CA . LEU A 1 98 ? -8.176 0.814 10.768 1.00 98.44 98 LEU A CA 1
ATOM 775 C C . LEU A 1 98 ? -7.909 0.482 12.237 1.00 98.44 98 LEU A C 1
ATOM 777 O O . LEU A 1 98 ? -6.787 0.134 12.619 1.00 98.44 98 LEU A O 1
ATOM 781 N N . PHE A 1 99 ? -8.933 0.613 13.075 1.00 98.38 99 PHE A N 1
ATOM 782 C CA . PHE A 1 99 ? -8.821 0.381 14.511 1.00 98.38 99 PHE A CA 1
ATOM 783 C C . PHE A 1 99 ? -8.909 -1.109 14.814 1.00 98.38 99 PHE A C 1
ATOM 785 O O . PHE A 1 99 ? -9.885 -1.770 14.467 1.00 98.38 99 PHE A O 1
ATOM 792 N N . GLN A 1 100 ? -7.915 -1.638 15.514 1.00 98.44 100 GLN A N 1
ATOM 793 C CA . GLN A 1 100 ? -7.892 -3.003 16.030 1.00 98.44 100 GLN A CA 1
ATOM 794 C C . GLN A 1 100 ? -7.918 -2.981 17.562 1.00 98.44 100 GLN A C 1
ATOM 796 O O . GLN A 1 100 ? -7.784 -1.940 18.198 1.00 98.44 100 GLN A O 1
ATOM 801 N N . ALA A 1 101 ? -8.066 -4.147 18.197 1.00 97.56 101 ALA A N 1
ATOM 802 C CA . ALA A 1 101 ? -8.211 -4.233 19.655 1.00 97.56 101 ALA A CA 1
ATOM 803 C C . ALA A 1 101 ? -7.069 -3.574 20.461 1.00 97.56 101 ALA A C 1
ATOM 805 O O . ALA A 1 101 ? -7.311 -3.082 21.563 1.00 97.56 101 ALA A O 1
ATOM 806 N N . LYS A 1 102 ? -5.837 -3.596 19.935 1.00 97.25 102 LYS A N 1
ATOM 807 C CA . LYS A 1 102 ? -4.623 -3.144 20.639 1.00 97.25 102 LYS A CA 1
ATOM 808 C C . LYS A 1 102 ? -3.867 -2.013 19.933 1.00 97.25 102 LYS A C 1
ATOM 810 O O . LYS A 1 102 ? -2.946 -1.462 20.521 1.00 97.25 102 LYS A O 1
ATOM 815 N N . GLN A 1 103 ? -4.217 -1.688 18.693 1.00 98.19 103 GLN A N 1
ATOM 816 C CA . GLN A 1 103 ? -3.460 -0.754 17.859 1.00 98.19 103 GLN A CA 1
ATOM 817 C C . GLN A 1 103 ? -4.344 -0.185 16.750 1.00 98.19 103 GLN A C 1
ATOM 819 O O . GLN A 1 103 ? -5.421 -0.717 16.481 1.00 98.19 103 GLN A O 1
ATOM 824 N N . THR A 1 104 ? -3.830 0.818 16.055 1.00 98.69 104 THR A N 1
ATOM 825 C CA . THR A 1 104 ? -4.469 1.425 14.891 1.00 98.69 104 THR A CA 1
ATOM 826 C C . THR A 1 104 ? -3.504 1.387 13.713 1.00 98.69 104 THR A C 1
ATOM 828 O O . THR A 1 104 ? -2.357 1.825 13.837 1.00 98.69 104 THR A O 1
ATOM 831 N N . LEU A 1 105 ? -3.954 0.845 12.580 1.00 98.69 105 LEU A N 1
ATOM 832 C CA . LEU A 1 105 ? -3.219 0.901 11.315 1.00 98.69 105 LEU A CA 1
ATOM 833 C C . LEU A 1 105 ? -3.551 2.237 10.651 1.00 98.69 105 LEU A C 1
ATOM 835 O O . LEU A 1 105 ? -4.724 2.505 10.396 1.00 98.69 105 LEU A O 1
ATOM 839 N N . VAL A 1 106 ? -2.552 3.081 10.407 1.00 98.69 106 VAL A N 1
ATOM 840 C CA . VAL A 1 106 ? -2.765 4.445 9.901 1.00 98.69 106 VAL A CA 1
ATOM 841 C C . VAL A 1 106 ? -2.088 4.611 8.551 1.00 98.69 106 VAL A C 1
ATOM 843 O O . VAL A 1 106 ? -0.899 4.327 8.418 1.00 98.69 106 VAL A O 1
ATOM 846 N N . PHE A 1 107 ? -2.838 5.091 7.563 1.00 98.62 107 PHE A N 1
ATOM 847 C CA . PHE A 1 107 ? -2.304 5.610 6.310 1.00 98.62 107 PHE A CA 1
ATOM 848 C C . PHE A 1 107 ? -2.403 7.133 6.328 1.00 98.62 107 PHE A C 1
ATOM 850 O O . PHE A 1 107 ? -3.498 7.691 6.437 1.00 98.62 107 PHE A O 1
ATOM 857 N N . GLN A 1 108 ? -1.253 7.792 6.216 1.00 98.38 108 GLN A N 1
ATOM 858 C CA . GLN A 1 108 ? -1.141 9.244 6.143 1.00 98.38 108 GLN A CA 1
ATOM 859 C C . GLN A 1 108 ? -0.717 9.664 4.745 1.00 98.38 108 GLN A C 1
ATOM 861 O O . GLN A 1 108 ? 0.158 9.027 4.164 1.00 98.38 108 GLN A O 1
ATOM 866 N N . ASP A 1 109 ? -1.268 10.762 4.233 1.00 98.19 109 ASP A N 1
ATOM 867 C CA . ASP A 1 109 ? -0.799 11.346 2.977 1.00 98.19 109 ASP A CA 1
ATOM 868 C C . ASP A 1 109 ? -0.959 12.875 2.940 1.00 98.19 109 ASP A C 1
ATOM 870 O O . ASP A 1 109 ? -2.002 13.394 2.535 1.00 98.19 109 ASP A O 1
ATOM 874 N N . PRO A 1 110 ? 0.082 13.637 3.311 1.00 97.38 110 PRO A N 1
ATOM 875 C CA . PRO A 1 110 ? 0.022 15.095 3.315 1.00 97.38 110 PRO A CA 1
ATOM 876 C C . PRO A 1 110 ? -0.267 15.727 1.946 1.00 97.38 110 PRO A C 1
ATOM 878 O O . PRO A 1 110 ? -0.947 16.749 1.887 1.00 97.38 110 PRO A O 1
ATOM 881 N N . ARG A 1 111 ? 0.210 15.126 0.845 1.00 97.38 111 ARG A N 1
ATOM 882 C CA . ARG A 1 111 ? 0.049 15.672 -0.518 1.00 97.38 111 ARG A CA 1
ATOM 883 C C . ARG A 1 111 ? -1.155 15.110 -1.269 1.00 97.38 111 ARG A C 1
ATOM 885 O O . ARG A 1 111 ? -1.442 15.588 -2.361 1.00 97.38 111 ARG A O 1
ATOM 892 N N . GLN A 1 112 ? -1.868 14.142 -0.690 1.00 97.06 112 GLN A N 1
ATOM 893 C CA . GLN A 1 112 ? -3.127 13.609 -1.226 1.00 97.06 112 GLN A CA 1
ATOM 894 C C . GLN A 1 112 ? -2.991 12.970 -2.626 1.00 97.06 112 GLN A C 1
ATOM 896 O O . GLN A 1 112 ? -3.938 12.969 -3.416 1.00 97.06 112 GLN A O 1
ATOM 901 N N . PHE A 1 113 ? -1.808 12.437 -2.943 1.00 97.19 113 PHE A N 1
ATOM 902 C CA . PHE A 1 113 ? -1.507 11.771 -4.218 1.00 97.19 113 PHE A CA 1
ATOM 903 C C . PHE A 1 113 ? -1.596 10.251 -4.159 1.00 97.19 113 PHE A C 1
ATOM 905 O O . PHE A 1 113 ? -1.633 9.591 -5.202 1.00 97.19 113 PHE A O 1
ATOM 912 N N . GLY A 1 114 ? -1.650 9.696 -2.956 1.00 97.50 114 GLY A N 1
ATOM 913 C CA . GLY A 1 114 ? -1.957 8.307 -2.721 1.00 97.50 114 GLY A CA 1
ATOM 914 C C . GLY A 1 114 ? -3.321 7.929 -3.281 1.00 97.50 114 GLY A C 1
ATOM 915 O O . GLY A 1 114 ? -4.123 8.767 -3.722 1.00 97.50 114 GLY A O 1
ATOM 916 N N . ARG A 1 115 ? -3.562 6.627 -3.319 1.00 97.31 115 ARG A N 1
ATOM 917 C CA . ARG A 1 115 ? -4.791 6.057 -3.858 1.00 97.31 115 ARG A CA 1
ATOM 918 C C . ARG A 1 115 ? -5.175 4.844 -3.036 1.00 97.31 115 ARG A C 1
ATOM 920 O O . ARG A 1 115 ? -4.330 3.984 -2.798 1.00 97.31 115 ARG A O 1
ATOM 927 N N . LEU A 1 116 ? -6.436 4.795 -2.634 1.00 97.56 116 LEU A N 1
ATOM 928 C CA . LEU A 1 116 ? -7.063 3.622 -2.047 1.00 97.56 116 LEU A CA 1
ATOM 929 C C . LEU A 1 116 ? -8.060 3.061 -3.049 1.00 97.56 116 LEU A C 1
ATOM 931 O O . LEU A 1 116 ? -8.729 3.824 -3.746 1.00 97.56 116 LEU A O 1
ATOM 935 N N . ARG A 1 117 ? -8.129 1.735 -3.125 1.00 96.38 117 ARG A N 1
ATOM 936 C CA . ARG A 1 117 ? -9.111 1.018 -3.937 1.00 96.38 117 ARG A CA 1
ATOM 937 C C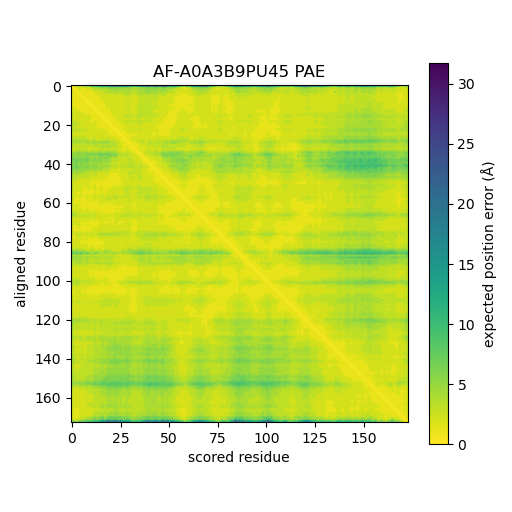 . ARG A 1 117 ? -9.683 -0.135 -3.140 1.00 96.38 117 ARG A C 1
ATOM 939 O O . ARG A 1 117 ? -8.919 -0.819 -2.460 1.00 96.38 117 ARG A O 1
ATOM 946 N N . MET A 1 118 ? -10.979 -0.378 -3.241 1.00 95.94 118 MET A N 1
ATOM 947 C CA . MET A 1 118 ? -11.627 -1.507 -2.589 1.00 95.94 118 MET A CA 1
ATOM 948 C C . MET A 1 118 ? -12.199 -2.462 -3.631 1.00 95.94 118 MET A C 1
ATOM 950 O O . MET A 1 118 ? -12.708 -2.061 -4.674 1.00 95.94 118 MET A O 1
ATOM 954 N N . HIS A 1 119 ? -12.101 -3.755 -3.358 1.00 96.25 119 HIS A N 1
ATOM 955 C CA . HIS A 1 119 ? -12.714 -4.784 -4.183 1.00 96.25 119 HIS A CA 1
ATOM 956 C C . HIS A 1 119 ? -13.341 -5.857 -3.299 1.00 96.25 119 HIS A C 1
ATOM 958 O O . HIS A 1 119 ? -12.805 -6.191 -2.243 1.00 96.25 119 HIS A O 1
ATOM 964 N N . LYS A 1 120 ? -14.473 -6.400 -3.751 1.00 96.62 120 LYS A N 1
ATOM 965 C CA . LYS A 1 120 ? -15.139 -7.545 -3.139 1.00 96.62 120 LYS A CA 1
ATOM 966 C C . LYS A 1 120 ? -15.274 -8.644 -4.187 1.00 96.62 120 LYS A C 1
ATOM 968 O O . LYS A 1 120 ? -15.972 -8.445 -5.179 1.00 96.62 120 LYS A O 1
ATOM 973 N N . GLY A 1 121 ? -14.651 -9.788 -3.950 1.00 97.12 121 GLY A N 1
ATOM 974 C CA . GLY A 1 121 ? -14.641 -10.904 -4.889 1.00 97.12 121 GLY A CA 1
ATOM 975 C C . GLY A 1 121 ? -13.687 -12.009 -4.455 1.00 97.12 121 GLY A C 1
ATOM 976 O O . GLY A 1 121 ? -12.690 -11.754 -3.788 1.00 97.12 121 GLY A O 1
ATOM 977 N N . LYS A 1 122 ? -13.991 -13.255 -4.831 1.00 96.75 122 LYS A N 1
ATOM 978 C CA . LYS A 1 122 ? -13.181 -14.432 -4.460 1.00 96.75 122 LYS A CA 1
ATOM 979 C C . LYS A 1 122 ? -11.757 -14.392 -5.020 1.00 96.75 122 LYS A C 1
ATOM 981 O O . LYS A 1 122 ? -10.865 -15.051 -4.494 1.00 96.75 122 LYS A O 1
ATOM 986 N N . HIS A 1 123 ? -11.561 -13.649 -6.103 1.00 96.81 123 HIS A N 1
ATOM 987 C CA . HIS A 1 123 ? -10.283 -13.504 -6.782 1.00 96.81 123 HIS A CA 1
ATOM 988 C C . HIS A 1 123 ? -9.725 -12.094 -6.564 1.00 96.81 123 HIS A C 1
ATOM 990 O O . HIS A 1 123 ? -10.506 -11.167 -6.330 1.00 96.81 123 HIS A O 1
ATOM 996 N N . PRO A 1 124 ? -8.393 -11.914 -6.635 1.00 96.12 124 PRO A N 1
ATOM 997 C CA . PRO A 1 124 ? -7.808 -10.584 -6.628 1.00 96.12 124 PRO A CA 1
ATOM 998 C C . PRO A 1 124 ? -8.358 -9.751 -7.797 1.00 96.12 124 PRO A C 1
ATOM 1000 O O . PRO A 1 124 ? -8.665 -10.310 -8.849 1.00 96.12 124 PRO A O 1
ATOM 1003 N N . PRO A 1 125 ? -8.469 -8.427 -7.636 1.00 96.50 125 PRO A N 1
ATOM 1004 C CA . PRO A 1 125 ? -9.026 -7.568 -8.672 1.00 96.50 125 PRO A CA 1
ATOM 1005 C C . PRO A 1 125 ? -8.116 -7.454 -9.900 1.00 96.50 125 PRO A C 1
ATOM 1007 O O . PRO A 1 125 ? -6.892 -7.465 -9.764 1.00 96.50 125 PRO A O 1
ATOM 1010 N N . ASP A 1 126 ? -8.713 -7.191 -11.065 1.00 96.31 126 ASP A N 1
ATOM 1011 C CA . ASP A 1 126 ? -8.012 -7.106 -12.358 1.00 96.31 126 ASP A CA 1
ATOM 1012 C C . ASP A 1 126 ? -6.820 -6.143 -12.328 1.00 96.31 126 ASP A C 1
ATOM 1014 O O . ASP A 1 126 ? -5.718 -6.462 -12.760 1.00 96.31 126 ASP A O 1
ATOM 1018 N N . TRP A 1 127 ? -6.984 -4.980 -11.692 1.00 94.50 127 TRP A N 1
ATOM 1019 C CA . TRP A 1 127 ? -5.911 -3.990 -11.577 1.00 94.50 127 TRP A CA 1
ATOM 1020 C C . TRP A 1 127 ? -4.691 -4.457 -10.777 1.00 94.50 127 TRP A C 1
ATOM 1022 O O . TRP A 1 127 ? -3.649 -3.801 -10.822 1.00 94.50 127 TRP A O 1
ATOM 1032 N N . TRP A 1 128 ? -4.827 -5.532 -10.004 1.00 96.69 128 TRP A N 1
ATOM 1033 C CA . TRP A 1 128 ? -3.720 -6.189 -9.330 1.00 96.69 128 TRP A CA 1
ATOM 1034 C C . TRP A 1 128 ? -3.118 -7.293 -10.198 1.00 96.69 128 TRP A C 1
ATOM 1036 O O . TRP A 1 128 ? -1.895 -7.368 -10.308 1.00 96.69 128 TRP A O 1
ATOM 1046 N N . THR A 1 129 ? -3.959 -8.129 -10.814 1.00 96.00 129 THR A N 1
ATOM 1047 C CA . THR A 1 129 ? -3.534 -9.305 -11.591 1.00 96.00 129 THR A CA 1
ATOM 1048 C C . THR A 1 129 ? -2.958 -8.957 -12.959 1.00 96.00 129 THR A C 1
ATOM 1050 O O . THR A 1 129 ? -2.105 -9.684 -13.455 1.00 96.00 129 THR A O 1
ATOM 1053 N N . GLU A 1 130 ? -3.383 -7.846 -13.559 1.00 95.38 130 GLU A N 1
ATOM 1054 C CA . GLU A 1 130 ? -2.914 -7.359 -14.864 1.00 95.38 130 GLU A CA 1
ATOM 1055 C C . GLU A 1 130 ? -1.601 -6.564 -14.778 1.00 95.38 130 GLU A C 1
ATOM 1057 O O . GLU A 1 130 ? -1.141 -5.989 -15.768 1.00 95.38 130 GLU A O 1
ATOM 1062 N N . GLN A 1 131 ? -0.977 -6.490 -13.599 1.00 94.94 131 GLN A N 1
ATOM 1063 C CA . GLN A 1 131 ? 0.286 -5.777 -13.458 1.00 94.94 131 GLN A CA 1
ATOM 1064 C C . GLN A 1 131 ? 1.423 -6.477 -14.226 1.00 94.94 131 GLN A C 1
ATOM 1066 O O . GLN A 1 131 ? 1.481 -7.708 -14.269 1.00 94.94 131 GLN A O 1
ATOM 1071 N N . PRO A 1 132 ? 2.381 -5.710 -14.784 1.00 96.25 132 PRO A N 1
ATOM 1072 C CA . PRO A 1 132 ? 3.548 -6.271 -15.461 1.00 96.25 132 PRO A CA 1
ATOM 1073 C C . PRO A 1 132 ? 4.363 -7.191 -14.555 1.00 96.25 132 PRO A C 1
ATOM 1075 O O . PRO A 1 132 ? 4.289 -7.089 -13.331 1.00 96.25 132 PRO A O 1
ATOM 1078 N N . VAL A 1 133 ? 5.197 -8.047 -15.145 1.00 96.62 133 VAL A N 1
ATOM 1079 C CA . VAL A 1 133 ? 6.064 -8.965 -14.391 1.00 96.62 133 VAL A CA 1
ATOM 1080 C C . VAL A 1 133 ? 6.876 -8.197 -13.342 1.00 96.62 133 VAL A C 1
ATOM 1082 O O . VAL A 1 133 ? 7.607 -7.264 -13.667 1.00 96.62 133 VAL A O 1
ATOM 1085 N N . SER A 1 134 ? 6.730 -8.583 -12.072 1.00 95.56 134 SER A N 1
ATOM 1086 C CA . SER A 1 134 ? 7.460 -7.967 -10.959 1.00 95.56 134 SER A CA 1
ATOM 1087 C C . SER A 1 134 ? 8.966 -8.129 -11.143 1.00 95.56 134 SER A C 1
ATOM 1089 O O . SER A 1 134 ? 9.419 -9.242 -11.391 1.00 95.56 134 SER A O 1
ATOM 1091 N N . MET A 1 135 ? 9.739 -7.061 -10.919 1.00 94.31 135 MET A N 1
ATOM 1092 C CA . MET A 1 135 ? 11.208 -7.093 -11.009 1.00 94.31 135 MET A CA 1
ATOM 1093 C C . MET A 1 135 ? 11.876 -8.034 -9.993 1.00 94.31 135 MET A C 1
ATOM 1095 O O . MET A 1 135 ? 13.037 -8.385 -10.158 1.00 94.31 135 MET A O 1
ATOM 1099 N N . LEU A 1 136 ? 11.158 -8.449 -8.944 1.00 93.62 136 LEU A N 1
ATOM 1100 C CA . LEU A 1 136 ? 11.641 -9.436 -7.970 1.00 93.62 136 LEU A CA 1
ATOM 1101 C C . LEU A 1 136 ? 11.323 -10.883 -8.371 1.00 93.62 136 LEU A C 1
ATOM 1103 O O . LEU A 1 136 ? 11.713 -11.821 -7.679 1.00 93.62 136 LEU A O 1
ATOM 1107 N N . SER A 1 137 ? 10.545 -11.082 -9.435 1.00 95.06 137 SER A N 1
ATOM 1108 C CA . SER A 1 137 ? 10.164 -12.412 -9.890 1.00 95.06 137 SER A CA 1
ATOM 1109 C C . SER A 1 137 ? 11.304 -13.055 -10.681 1.00 95.06 137 SER A C 1
ATOM 1111 O O . SER A 1 137 ? 11.890 -12.385 -11.526 1.00 9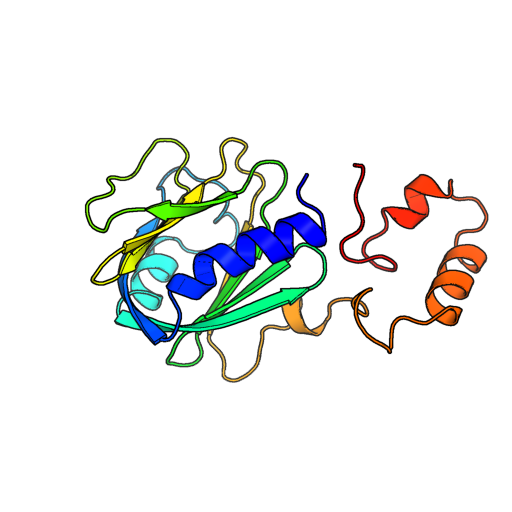5.06 137 SER A O 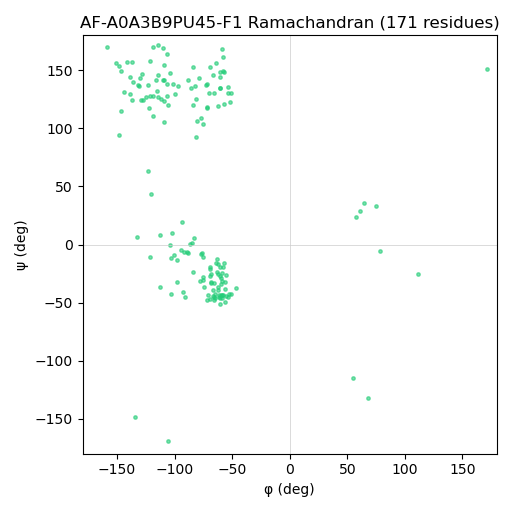1
ATOM 1113 N N . PRO A 1 138 ? 11.527 -14.375 -10.559 1.00 95.88 138 PRO A N 1
ATOM 1114 C CA . PRO A 1 138 ? 12.398 -15.112 -11.478 1.00 95.88 138 PRO A CA 1
ATOM 1115 C C . PRO A 1 138 ? 11.963 -15.022 -12.950 1.00 95.88 138 PRO A C 1
ATOM 1117 O O . PRO A 1 138 ? 12.758 -15.271 -13.847 1.00 95.88 138 PRO A O 1
ATOM 1120 N N . LYS A 1 139 ? 10.695 -14.666 -13.211 1.00 96.75 139 LYS A N 1
ATOM 1121 C CA . LYS A 1 139 ? 10.173 -14.415 -14.564 1.00 96.75 139 LYS A CA 1
ATOM 1122 C C . LYS A 1 139 ? 10.620 -13.069 -15.139 1.00 96.75 139 LYS A C 1
ATOM 1124 O O . LYS A 1 139 ? 10.365 -12.806 -16.310 1.00 96.75 139 LYS A O 1
ATOM 1129 N N . PHE A 1 140 ? 11.215 -12.197 -14.326 1.00 97.12 140 PHE A N 1
ATOM 1130 C CA . PHE A 1 140 ? 11.786 -10.946 -14.794 1.00 97.12 140 PHE A CA 1
ATOM 1131 C C . PHE A 1 140 ? 13.172 -11.210 -15.371 1.00 97.12 140 PHE A C 1
ATOM 1133 O O . PHE A 1 140 ? 14.166 -11.256 -14.650 1.00 97.12 140 PHE A O 1
ATOM 1140 N N . THR A 1 141 ? 13.220 -11.443 -16.676 1.00 97.50 141 THR A N 1
ATOM 1141 C CA . THR A 1 141 ? 14.425 -11.913 -17.353 1.00 97.50 141 THR A CA 1
ATOM 1142 C C . THR A 1 141 ? 15.044 -10.840 -18.249 1.00 97.50 141 THR A C 1
ATOM 1144 O O . THR A 1 141 ? 14.445 -9.793 -18.522 1.00 97.50 141 THR A O 1
ATOM 1147 N N . ILE A 1 142 ? 16.265 -11.095 -18.729 1.00 97.12 142 ILE A N 1
ATOM 1148 C CA . ILE A 1 142 ? 16.996 -10.170 -19.606 1.00 97.12 142 ILE A CA 1
ATOM 1149 C C . ILE A 1 142 ? 16.248 -9.901 -20.919 1.00 97.12 142 ILE A C 1
ATOM 1151 O O . ILE A 1 142 ? 16.355 -8.812 -21.477 1.00 97.12 142 ILE A O 1
ATOM 1155 N N . GLU A 1 143 ? 15.427 -10.841 -21.384 1.00 97.44 143 GLU A N 1
ATOM 1156 C CA . GLU A 1 143 ? 14.604 -10.708 -22.585 1.00 97.44 143 GLU A CA 1
ATOM 1157 C C . GLU A 1 143 ? 13.585 -9.567 -22.458 1.00 97.44 143 GLU A C 1
ATOM 1159 O O . GLU A 1 143 ? 13.362 -8.843 -23.427 1.00 97.44 143 GLU A O 1
ATOM 1164 N N . ILE A 1 144 ? 13.014 -9.343 -21.266 1.00 96.69 144 ILE A N 1
ATOM 1165 C CA . ILE A 1 144 ? 12.108 -8.209 -21.011 1.00 96.69 144 ILE A CA 1
ATOM 1166 C C . ILE A 1 144 ? 12.871 -6.887 -21.145 1.00 96.69 144 ILE A C 1
ATOM 1168 O O . ILE A 1 144 ? 12.381 -5.943 -21.770 1.00 96.69 144 ILE A O 1
ATOM 1172 N N . VAL A 1 145 ? 14.090 -6.829 -20.602 1.00 97.00 145 VAL A N 1
ATOM 1173 C CA . VAL A 1 145 ? 14.955 -5.642 -20.669 1.00 97.00 145 VAL A CA 1
ATOM 1174 C C . VAL A 1 145 ? 15.372 -5.360 -22.114 1.00 97.00 145 VAL A C 1
ATOM 1176 O O . VAL A 1 145 ? 15.221 -4.235 -22.592 1.00 97.00 145 VAL A O 1
ATOM 1179 N N . ALA A 1 146 ? 15.833 -6.381 -22.838 1.00 97.62 146 ALA A N 1
ATOM 1180 C CA . ALA A 1 146 ? 16.222 -6.277 -24.241 1.00 97.62 146 ALA A CA 1
ATOM 1181 C C . ALA A 1 146 ? 15.039 -5.855 -25.123 1.00 97.62 146 ALA A C 1
ATOM 1183 O O . ALA A 1 146 ? 15.179 -4.963 -25.960 1.00 97.62 146 ALA A O 1
ATOM 1184 N N . HIS A 1 147 ? 13.853 -6.429 -24.900 1.00 97.62 147 HIS A N 1
ATOM 1185 C CA . HIS A 1 147 ? 12.634 -6.028 -25.596 1.00 97.62 147 HIS A CA 1
ATOM 1186 C C . HIS A 1 147 ? 12.305 -4.547 -25.359 1.00 97.62 147 HIS A C 1
ATOM 1188 O O . HIS A 1 147 ? 12.017 -3.823 -26.313 1.00 97.62 147 HIS A O 1
ATOM 1194 N N . ALA A 1 148 ? 12.384 -4.074 -24.111 1.00 97.00 148 ALA A N 1
ATOM 1195 C CA . ALA A 1 148 ? 12.135 -2.674 -23.774 1.00 97.00 148 ALA A CA 1
ATOM 1196 C C . ALA A 1 148 ? 13.124 -1.726 -24.479 1.00 97.00 148 ALA A C 1
ATOM 1198 O O . ALA A 1 148 ? 12.705 -0.725 -25.064 1.00 97.00 148 ALA A O 1
ATOM 1199 N N . LEU A 1 149 ? 14.420 -2.059 -24.472 1.00 96.94 149 LEU A N 1
ATOM 1200 C CA . LEU A 1 149 ? 15.476 -1.272 -25.122 1.00 96.94 149 LEU A CA 1
ATOM 1201 C C . LEU A 1 149 ? 15.307 -1.233 -26.647 1.00 96.94 149 LEU A C 1
ATOM 1203 O O . LEU A 1 149 ? 15.337 -0.156 -27.242 1.00 96.94 149 LEU A O 1
ATOM 1207 N N . ASN A 1 150 ? 15.048 -2.385 -27.269 1.00 97.44 150 ASN A N 1
ATOM 1208 C CA . ASN A 1 150 ? 14.869 -2.501 -28.719 1.00 97.44 150 ASN A CA 1
ATOM 1209 C C . ASN A 1 150 ? 13.581 -1.830 -29.208 1.00 97.44 150 ASN A C 1
ATOM 1211 O O . ASN A 1 150 ? 13.537 -1.293 -30.313 1.00 97.44 150 ASN A O 1
ATOM 1215 N N . ARG A 1 151 ? 12.518 -1.833 -28.398 1.00 97.44 151 ARG A N 1
ATOM 1216 C CA . ARG A 1 151 ? 11.260 -1.162 -28.749 1.00 97.44 151 ARG A CA 1
ATOM 1217 C C . ARG A 1 151 ? 11.348 0.360 -28.617 1.00 97.44 151 ARG A C 1
ATOM 1219 O O . ARG A 1 151 ? 10.660 1.064 -29.350 1.00 97.44 151 ARG A O 1
ATOM 1226 N N . HIS A 1 152 ? 12.174 0.872 -27.701 1.00 97.19 152 HIS A N 1
ATOM 1227 C CA . HIS A 1 152 ? 12.260 2.301 -27.366 1.00 97.19 152 HIS A CA 1
ATOM 1228 C C . HIS A 1 152 ? 13.659 2.886 -27.602 1.00 97.19 152 HIS A C 1
ATOM 1230 O O . HIS A 1 152 ? 14.135 3.686 -26.800 1.00 97.19 152 HIS A O 1
ATOM 1236 N N . THR A 1 153 ? 14.299 2.543 -28.722 1.00 96.19 153 THR A N 1
ATOM 1237 C CA . THR A 1 153 ? 15.703 2.903 -29.034 1.00 96.19 153 THR A CA 1
ATOM 1238 C C . THR A 1 153 ? 16.021 4.398 -28.991 1.00 96.19 153 THR A C 1
ATOM 1240 O O . THR A 1 153 ? 17.160 4.778 -28.745 1.00 96.19 153 THR A O 1
ATOM 1243 N N . LYS A 1 154 ? 15.028 5.267 -29.219 1.00 97.00 154 LYS A N 1
ATOM 1244 C CA . LYS A 1 154 ? 15.192 6.732 -29.199 1.00 97.00 154 LYS A CA 1
ATOM 1245 C C . LYS A 1 154 ? 14.906 7.371 -27.835 1.00 97.00 154 LYS A C 1
ATOM 1247 O O . LYS A 1 154 ? 15.071 8.579 -27.681 1.00 97.00 154 LYS A O 1
ATOM 1252 N N . ARG A 1 155 ? 14.416 6.607 -26.854 1.00 96.88 155 ARG A N 1
ATOM 1253 C CA . ARG A 1 155 ? 14.031 7.137 -25.540 1.00 96.88 155 ARG A CA 1
ATOM 1254 C C . ARG A 1 155 ? 15.258 7.190 -24.623 1.00 96.88 155 ARG A C 1
ATOM 1256 O O . ARG A 1 155 ? 15.971 6.194 -24.536 1.00 96.88 155 ARG A O 1
ATOM 1263 N N . PRO A 1 156 ? 15.488 8.292 -23.882 1.00 97.50 156 PRO A N 1
ATOM 1264 C CA . PRO A 1 156 ? 16.560 8.341 -22.892 1.00 97.50 156 PRO A CA 1
ATOM 1265 C C . PRO A 1 156 ? 16.457 7.180 -21.900 1.00 97.50 156 PRO A C 1
ATOM 1267 O O . PRO A 1 156 ? 15.367 6.915 -21.384 1.00 97.50 156 PRO A O 1
ATOM 1270 N N . LEU A 1 157 ? 17.584 6.530 -21.590 1.00 96.25 157 LEU A N 1
ATOM 1271 C CA . LEU A 1 157 ? 17.609 5.328 -20.748 1.00 96.25 157 LEU A CA 1
ATOM 1272 C C . LEU A 1 157 ? 16.908 5.551 -19.403 1.00 96.25 157 LEU A C 1
ATOM 1274 O O . LEU A 1 157 ? 16.052 4.760 -19.022 1.00 96.25 157 LEU A O 1
ATOM 1278 N N . LYS A 1 158 ? 17.174 6.681 -18.734 1.00 96.12 158 LYS A N 1
ATOM 1279 C CA . LYS A 1 158 ? 16.484 7.055 -17.488 1.00 96.12 158 LYS A CA 1
ATOM 1280 C C . LYS A 1 158 ? 14.962 7.078 -17.652 1.00 96.12 158 LYS A C 1
ATOM 1282 O O . LYS A 1 158 ? 14.238 6.560 -16.813 1.00 96.12 158 LYS A O 1
ATOM 1287 N N . ALA A 1 159 ? 14.460 7.658 -18.740 1.00 96.56 159 ALA A N 1
ATOM 1288 C CA . ALA A 1 159 ? 13.024 7.732 -18.977 1.00 96.56 159 ALA A CA 1
ATOM 1289 C C . ALA A 1 159 ? 12.412 6.351 -19.254 1.00 96.56 159 ALA A C 1
ATOM 1291 O O . ALA A 1 159 ? 11.248 6.143 -18.915 1.00 96.56 159 ALA A O 1
ATOM 1292 N N . LEU A 1 160 ? 13.160 5.435 -19.878 1.00 97.12 160 LEU A N 1
ATOM 1293 C CA . LEU A 1 160 ? 12.737 4.052 -20.100 1.00 97.12 160 LEU A CA 1
ATOM 1294 C C . LEU A 1 160 ? 12.727 3.245 -18.795 1.00 97.12 160 LEU A C 1
ATOM 1296 O O . LEU A 1 160 ? 11.756 2.549 -18.531 1.00 97.12 160 LEU A O 1
ATOM 1300 N N . LEU A 1 161 ? 13.753 3.399 -17.960 1.00 95.94 161 LEU A N 1
ATOM 1301 C CA . LEU A 1 161 ? 13.859 2.782 -16.635 1.00 95.94 161 LEU A CA 1
ATOM 1302 C C . LEU A 1 161 ? 12.699 3.175 -15.702 1.00 95.94 161 LEU A C 1
ATOM 1304 O O . LEU A 1 161 ? 12.224 2.371 -14.910 1.00 95.94 161 LEU A O 1
ATOM 1308 N N . LEU A 1 162 ? 12.159 4.385 -15.851 1.00 96.44 162 LEU A N 1
ATOM 1309 C CA . LEU A 1 162 ? 10.972 4.832 -15.114 1.00 96.44 162 LEU A CA 1
ATOM 1310 C C . LEU A 1 162 ? 9.643 4.269 -15.653 1.00 96.44 162 LEU A C 1
ATOM 1312 O O . LEU A 1 162 ? 8.591 4.477 -15.037 1.00 96.44 162 LEU A O 1
ATOM 1316 N N . ASP A 1 163 ? 9.644 3.583 -16.797 1.00 96.50 163 ASP A N 1
ATOM 1317 C CA . ASP A 1 163 ? 8.433 3.057 -17.42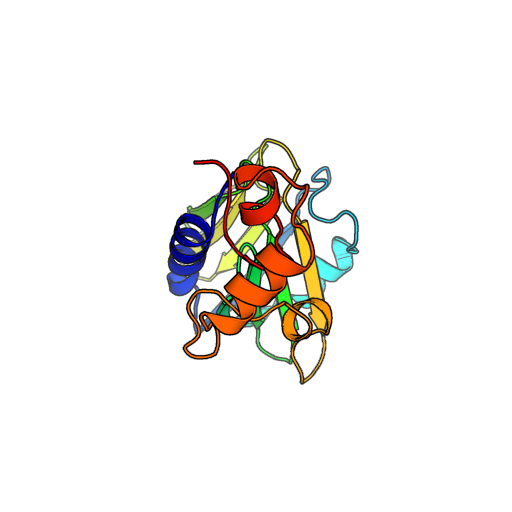0 1.00 96.50 163 ASP A CA 1
ATOM 1318 C C . ASP A 1 163 ? 7.923 1.820 -16.675 1.00 96.50 163 ASP A C 1
ATOM 1320 O O . ASP A 1 163 ? 8.432 0.711 -16.833 1.00 96.50 163 ASP A O 1
ATOM 1324 N N . GLN A 1 164 ? 6.867 2.010 -15.880 1.00 95.44 164 GLN A N 1
ATOM 1325 C CA . GLN A 1 164 ? 6.308 0.961 -15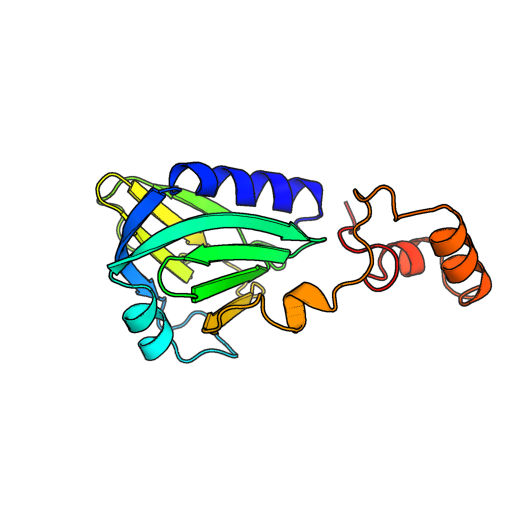.023 1.00 95.44 164 GLN A CA 1
ATOM 1326 C C . GLN A 1 164 ? 5.741 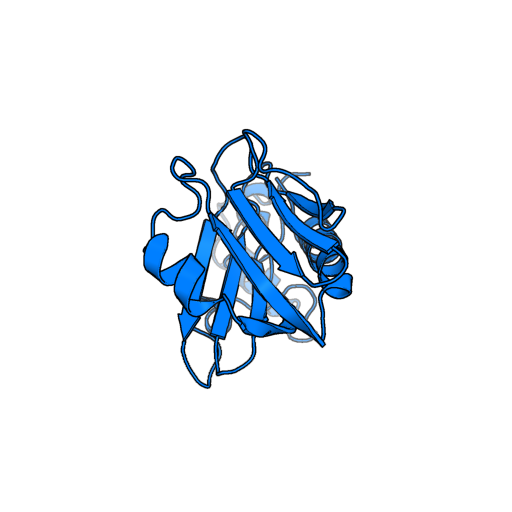-0.235 -15.804 1.00 95.44 164 GLN A C 1
ATOM 1328 O O . GLN A 1 164 ? 5.483 -1.264 -15.189 1.00 95.44 164 GLN A O 1
ATOM 1333 N N . ARG A 1 165 ? 5.560 -0.130 -17.133 1.00 95.62 165 ARG A N 1
ATOM 1334 C CA . ARG A 1 165 ? 5.168 -1.261 -17.995 1.00 95.62 165 ARG A CA 1
ATOM 1335 C C . ARG A 1 165 ? 6.274 -2.304 -18.135 1.00 95.62 165 ARG A C 1
ATOM 1337 O O . ARG A 1 165 ? 5.965 -3.462 -18.382 1.00 95.62 165 ARG A O 1
ATOM 1344 N N . TYR A 1 166 ? 7.532 -1.887 -17.994 1.00 96.50 166 TYR A N 1
ATOM 1345 C CA . TYR A 1 166 ? 8.700 -2.767 -18.072 1.00 96.50 166 TYR A CA 1
ATOM 1346 C C . TYR A 1 166 ? 9.405 -2.888 -16.726 1.00 96.50 166 TYR A C 1
ATOM 1348 O O . TYR A 1 166 ? 9.854 -3.969 -16.393 1.00 96.50 166 TYR A O 1
ATOM 1356 N N . PHE A 1 167 ? 9.470 -1.818 -15.932 1.00 96.88 167 PHE A N 1
ATOM 1357 C CA . PHE A 1 167 ? 10.216 -1.784 -14.670 1.00 96.88 167 PHE A CA 1
ATOM 1358 C C . PHE A 1 167 ? 9.299 -1.401 -13.495 1.00 96.88 167 PHE A C 1
ATOM 1360 O O . PHE A 1 167 ? 9.452 -0.331 -12.891 1.00 96.88 167 PHE A O 1
ATOM 1367 N N . PRO A 1 168 ? 8.283 -2.229 -13.176 1.00 96.50 168 PRO A N 1
ATOM 1368 C CA . PRO A 1 168 ? 7.321 -1.916 -12.127 1.00 96.50 168 PRO A CA 1
ATOM 1369 C C . PRO A 1 168 ? 8.024 -1.818 -10.773 1.00 96.50 168 PRO A C 1
ATOM 1371 O O . PRO A 1 168 ? 8.595 -2.792 -10.286 1.00 96.50 168 PRO A O 1
ATOM 1374 N N . GLY A 1 169 ? 7.953 -0.647 -10.138 1.00 95.50 169 GLY A N 1
ATOM 1375 C CA . GLY A 1 169 ? 8.624 -0.391 -8.863 1.00 95.50 169 GLY A CA 1
ATOM 1376 C C . GLY A 1 169 ? 9.782 0.597 -8.946 1.00 95.50 169 GLY A C 1
ATOM 1377 O O . GLY A 1 169 ? 10.032 1.282 -7.959 1.00 95.50 169 GLY A O 1
ATOM 1378 N N . MET A 1 170 ? 10.426 0.748 -10.107 1.00 96.12 170 MET A N 1
ATOM 1379 C CA . MET A 1 170 ? 11.575 1.645 -10.267 1.00 96.12 170 MET A CA 1
ATOM 1380 C C . MET A 1 170 ? 11.154 3.115 -10.224 1.00 96.12 170 MET A C 1
ATOM 1382 O O . MET A 1 170 ? 10.131 3.489 -10.808 1.00 96.12 170 MET A O 1
ATOM 1386 N N . GLY A 1 171 ? 11.907 3.968 -9.541 1.00 93.12 171 GLY A N 1
ATOM 1387 C CA . GLY A 1 171 ? 11.682 5.407 -9.482 1.00 93.12 171 GLY A CA 1
ATOM 1388 C C . GLY A 1 171 ? 12.957 6.228 -9.681 1.00 93.12 171 GLY A C 1
ATOM 1389 O O . GLY A 1 171 ? 13.805 5.897 -10.501 1.00 93.12 171 GLY A O 1
ATOM 1390 N N . ASN A 1 172 ? 12.986 7.382 -9.023 1.00 92.12 172 ASN A N 1
ATOM 1391 C CA . ASN A 1 172 ? 13.901 8.482 -9.301 1.00 92.12 172 ASN A CA 1
ATOM 1392 C C . ASN A 1 172 ? 15.099 8.587 -8.350 1.00 92.12 172 ASN A C 1
ATOM 1394 O O . ASN A 1 172 ? 15.881 9.497 -8.621 1.00 92.12 172 ASN A O 1
ATOM 1398 N N . TRP A 1 173 ? 15.134 7.811 -7.253 1.00 71.19 173 TRP A N 1
ATOM 1399 C CA . TRP A 1 173 ? 15.960 8.053 -6.059 1.00 71.19 173 TRP A CA 1
ATOM 1400 C C . TRP A 1 173 ? 17.378 8.566 -6.338 1.00 71.19 173 TRP A C 1
ATOM 1402 O O . TRP A 1 173 ? 18.011 8.128 -7.327 1.00 71.19 173 TRP A O 1
#

Solvent-accessible surface area (backbone atoms only — not comparable to full-atom values): 9468 Å² total; per-residue (Å²): 93,65,24,37,67,54,40,50,53,38,55,54,56,54,54,81,46,48,82,36,46,21,71,39,49,50,67,41,92,81,49,53,27,41,76,88,50,60,64,69,58,52,31,61,68,48,36,73,24,29,33,64,48,77,50,71,54,30,52,37,34,41,35,35,28,55,90,37,31,36,40,39,41,31,39,41,62,61,34,48,57,46,75,44,53,57,80,66,72,93,49,99,40,43,40,39,36,40,31,30,94,75,28,20,44,35,37,32,32,78,79,45,59,24,39,46,46,79,47,78,44,96,58,85,54,63,87,65,74,73,53,54,66,37,71,86,39,90,83,48,46,70,66,60,54,52,50,52,50,70,74,40,73,88,53,58,64,71,65,54,51,46,32,48,78,75,31,30,22,52,67,82,132

Secondary structure (DSSP, 8-state):
---HHHHHHHHHHHGGGTTEE--EEEE-SS-GGGTTS-HHHHHHHHTTPEEEEEEEETTEEEEEETTTEEEEEE-TTT-EEEEEETTPPP-TTEEEEEE-SSEEEEEE-TTS--EEEEEESSS--HHHHTSPPPTTSTT--HHHHHHHHHHTTTS-HHHHHT-TTTSTT----

Nearest PDB structures (foldseek):
  1kfv-assembly2_B  TM=8.815E-01  e=6.843E-12  Lactococcus lactis
  6rok-assembly1_A  TM=8.811E-01  e=1.691E-11  Lactococcus cremoris
  4pd2-assembly1_A  TM=8.784E-01  e=1.908E-11  Lactococcus cremoris
  1nnj-assembly1_A  TM=8.800E-01  e=2.152E-11  Lactococcus lactis
  1tdz-assembly1_A  TM=8.784E-01  e=3.283E-11  Lactococcus lactis

Radius of gyration: 17.22 Å; Cα contacts (8 Å, |Δi|>4): 353; chains: 1; bounding box: 37×32×51 Å

Foldseek 3Di:
DAFPVNLVVQQVQCVVQAQFAQQWKDADPPFLQQVVHDPVCVGVVRHGWGFHDWDDFTQWIWIATPQQKIKIKGQFPPKGKHKAFLPDDDDPFFGMWRHTPGIIITIGHPPSRMHIDMDGDPDDDPVVVVFADGPPDPVLDVVLVVVLCVVPVPDDPQVSCCPRNRHRRDDDD